Protein AF-A0A530QGB5-F1 (afdb_monomer)

Foldseek 3Di:
DPPQLCVLLVVLLVVCVVCVQAQEDEDAAVSNLSSNCNNCVVVVNNPRHYYHYNDQDPVNVVQCPDVPRD

Nearest PDB structures (foldseek):
  4ry8-assembly1_C  TM=8.048E-01  e=7.421E-04  Pseudothermotoga lettingae TMO
  4ry8-assembly1_A  TM=8.034E-01  e=7.917E-04  Pseudothermotoga lettingae TMO
  7qsp-assembly1_A  TM=9.483E-01  e=2.702E-03  Thermotoga maritima
  7qsp-assembly1_B  TM=9.053E-01  e=3.981E-03  Thermotoga maritima
  4yle-assembly1_A  TM=8.554E-01  e=8.293E-02  Burkholderia multivorans ATCC 17616
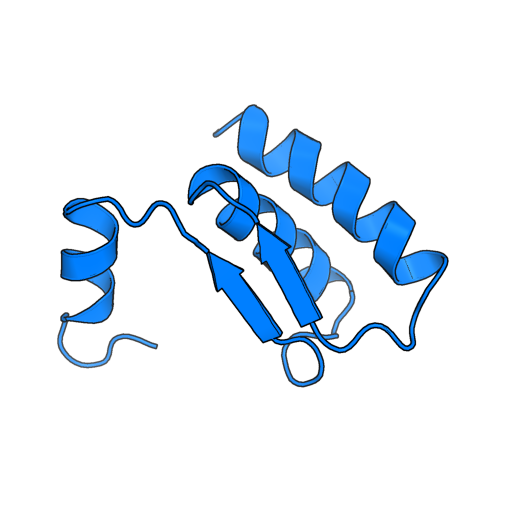
Radius of gyration: 12.36 Å; Cα contacts (8 Å, |Δi|>4): 81; chains: 1; bounding box: 38×23×22 Å

Sequence (70 aa):
DNPIANSVANQARSVLSANPDIKVMFAPYDEFAKGVKIAVDEAGFNKDIKIYSADISTSDIAAMREPDSA

Solvent-accessible surface area (backbone atoms only — not comparable to full-atom values): 4019 Å² total; per-residue (Å²): 137,63,74,63,24,56,54,37,16,57,54,40,38,55,50,42,76,76,41,76,82,60,47,67,48,79,23,70,37,49,59,44,38,53,5,39,48,54,22,34,50,76,69,70,36,66,90,62,46,48,78,46,62,73,40,74,52,77,67,54,56,51,55,69,64,42,90,90,50,132

Secondary structure (DSSP, 8-state):
--HHHHHHHHHHHHHHHH-TT--EEEESSHHHHHHHHHHHHHTT-TTT-EEEES---HHHHHHTTSTT--

Structure (mmCIF, N/CA/C/O backbone):
data_AF-A0A530QGB5-F1
#
_entry.id   AF-A0A530QGB5-F1
#
loop_
_atom_site.group_PDB
_atom_site.id
_atom_site.type_symbol
_atom_site.label_atom_id
_atom_site.label_alt_id
_atom_site.label_comp_id
_atom_site.label_asym_id
_atom_site.label_entity_id
_atom_site.label_seq_id
_atom_site.pdbx_PDB_ins_code
_atom_site.Cartn_x
_atom_site.Cartn_y
_atom_site.Cartn_z
_atom_site.occupancy
_atom_site.B_iso_or_equiv
_atom_site.auth_seq_id
_atom_site.auth_comp_id
_atom_site.auth_asym_id
_atom_site.auth_atom_id
_atom_site.pdbx_PDB_model_num
ATOM 1 N N . ASP A 1 1 ? 4.644 16.516 -9.831 1.00 50.91 1 ASP A N 1
ATOM 2 C CA . ASP A 1 1 ? 3.266 16.007 -9.946 1.00 50.91 1 ASP A CA 1
ATOM 3 C C . ASP A 1 1 ? 3.183 14.815 -10.872 1.00 50.91 1 ASP A C 1
ATOM 5 O O . ASP A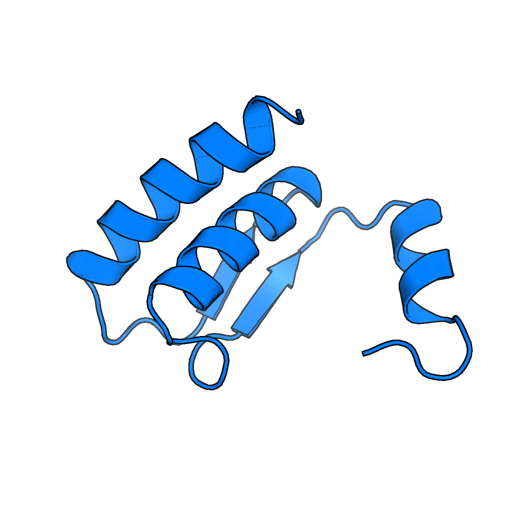 1 1 ? 3.482 14.949 -12.051 1.00 50.91 1 ASP A O 1
ATOM 9 N N . ASN A 1 2 ? 2.814 13.650 -10.333 1.00 54.94 2 ASN A N 1
ATOM 10 C CA . ASN A 1 2 ? 2.452 12.480 -11.131 1.00 54.94 2 ASN A CA 1
ATOM 11 C C . ASN A 1 2 ? 0.911 12.438 -11.236 1.00 54.94 2 ASN A C 1
ATOM 13 O O . ASN A 1 2 ? 0.250 12.050 -10.267 1.00 54.94 2 ASN A O 1
ATOM 17 N N . PRO A 1 3 ? 0.318 12.875 -12.365 1.00 74.06 3 PRO A N 1
ATOM 18 C CA . PRO A 1 3 ? -1.134 13.025 -12.495 1.00 74.06 3 PRO A CA 1
ATOM 19 C C . PRO A 1 3 ? -1.890 11.694 -12.367 1.00 74.06 3 PRO A C 1
ATOM 21 O O . PRO A 1 3 ? -3.061 11.683 -11.987 1.00 74.06 3 PRO A O 1
ATOM 24 N N . ILE A 1 4 ? -1.220 10.569 -12.630 1.00 72.38 4 ILE A N 1
ATOM 25 C CA . ILE A 1 4 ? -1.808 9.232 -12.538 1.00 72.38 4 ILE A CA 1
ATOM 26 C C . ILE A 1 4 ? -1.928 8.795 -11.075 1.00 72.38 4 ILE A C 1
ATOM 28 O O . ILE A 1 4 ? -3.009 8.385 -10.651 1.00 72.38 4 ILE A O 1
ATOM 32 N N . ALA A 1 5 ? -0.873 8.967 -10.275 1.00 74.38 5 ALA A N 1
ATOM 33 C CA . ALA A 1 5 ? -0.885 8.593 -8.858 1.00 74.38 5 ALA A CA 1
ATOM 34 C C . ALA A 1 5 ? -1.974 9.344 -8.068 1.00 74.38 5 ALA A C 1
ATOM 36 O O . ALA A 1 5 ? -2.701 8.738 -7.282 1.00 74.38 5 ALA A O 1
ATOM 37 N N . ASN A 1 6 ? -2.156 10.642 -8.334 1.00 78.31 6 ASN A N 1
ATOM 38 C CA . ASN A 1 6 ? -3.188 11.448 -7.672 1.00 78.31 6 ASN A CA 1
ATOM 39 C C . ASN A 1 6 ? -4.613 11.011 -8.052 1.00 78.31 6 ASN A C 1
ATOM 41 O O . ASN A 1 6 ? -5.503 10.977 -7.201 1.00 78.31 6 ASN A O 1
ATOM 45 N N . SER A 1 7 ? -4.834 10.647 -9.319 1.00 83.62 7 SER A N 1
ATOM 46 C CA . SER A 1 7 ? -6.121 10.104 -9.771 1.00 83.62 7 SER A CA 1
ATOM 47 C C . SER A 1 7 ? -6.445 8.778 -9.072 1.00 83.62 7 SER A C 1
ATOM 49 O O . SER A 1 7 ? -7.557 8.594 -8.571 1.00 83.62 7 SER A O 1
ATOM 51 N N . VAL A 1 8 ? -5.456 7.886 -8.960 1.00 83.19 8 VAL A N 1
ATOM 52 C CA . VAL A 1 8 ? -5.604 6.596 -8.270 1.00 83.19 8 VAL A CA 1
ATOM 53 C C . VAL A 1 8 ? -5.842 6.788 -6.770 1.00 83.19 8 VAL A C 1
ATOM 55 O O . VAL A 1 8 ? -6.695 6.106 -6.206 1.00 83.19 8 VAL A O 1
ATOM 58 N N . ALA A 1 9 ? -5.181 7.755 -6.130 1.00 84.06 9 ALA A N 1
ATOM 59 C CA . ALA A 1 9 ? -5.405 8.062 -4.717 1.00 84.06 9 ALA A CA 1
ATOM 60 C C . ALA A 1 9 ? -6.860 8.475 -4.439 1.00 84.06 9 ALA A C 1
ATOM 62 O O . ALA A 1 9 ? -7.478 7.997 -3.489 1.00 84.06 9 ALA A O 1
ATOM 63 N N . ASN A 1 10 ? -7.450 9.311 -5.299 1.00 86.94 10 ASN A N 1
ATOM 64 C CA . ASN A 1 10 ? -8.855 9.705 -5.159 1.00 86.94 10 ASN A CA 1
ATOM 65 C C . ASN A 1 10 ? -9.800 8.497 -5.238 1.00 86.94 10 ASN A C 1
ATOM 67 O O . ASN A 1 10 ? -10.708 8.379 -4.417 1.00 86.94 10 ASN A O 1
ATOM 71 N N . GLN A 1 11 ? -9.553 7.577 -6.171 1.00 87.75 11 GLN A N 1
ATOM 72 C CA . GLN A 1 11 ? -10.354 6.359 -6.321 1.00 87.75 11 GLN A CA 1
ATOM 73 C C . GLN A 1 11 ? -10.183 5.412 -5.124 1.00 87.75 11 GLN A C 1
ATOM 75 O O . GLN A 1 11 ? -11.170 4.918 -4.578 1.00 87.75 11 GLN A O 1
ATOM 80 N N . ALA A 1 12 ? -8.944 5.201 -4.672 1.00 86.31 12 ALA A N 1
ATOM 81 C CA . ALA A 1 12 ? -8.639 4.341 -3.533 1.00 86.31 12 ALA A CA 1
ATOM 82 C C . ALA A 1 12 ? -9.276 4.862 -2.234 1.00 86.31 12 ALA A C 1
ATOM 84 O O . ALA A 1 12 ? -9.847 4.068 -1.487 1.00 86.31 12 ALA A O 1
ATOM 85 N N . ARG A 1 13 ? -9.291 6.185 -2.000 1.00 88.19 13 ARG A N 1
ATOM 86 C CA . ARG A 1 13 ? -10.008 6.775 -0.853 1.00 88.19 13 ARG A CA 1
ATOM 87 C C . ARG A 1 13 ? -11.496 6.439 -0.880 1.00 88.19 13 ARG A C 1
ATOM 89 O O . ARG A 1 13 ? -12.026 5.996 0.133 1.00 88.19 13 ARG A O 1
ATOM 96 N N . SER A 1 14 ? -12.163 6.593 -2.027 1.00 90.00 14 SER A N 1
ATOM 97 C CA . SER A 1 14 ? -13.589 6.261 -2.144 1.00 90.00 14 SER A CA 1
ATOM 98 C C . SER A 1 14 ? -13.873 4.792 -1.817 1.00 90.00 14 SER A C 1
ATOM 100 O O . SER A 1 14 ? -14.858 4.494 -1.142 1.00 90.00 14 SER A O 1
ATOM 102 N N . VAL A 1 15 ? -12.996 3.878 -2.242 1.00 90.25 15 VAL A N 1
ATOM 103 C CA . VAL A 1 15 ? -13.123 2.445 -1.944 1.00 90.25 15 VAL A CA 1
ATOM 104 C C . VAL A 1 15 ? -12.916 2.158 -0.455 1.00 90.25 15 VAL A C 1
ATOM 106 O O . VAL A 1 15 ? -13.720 1.427 0.121 1.00 90.25 15 VAL A O 1
ATOM 109 N N . LEU A 1 16 ? -11.894 2.752 0.172 1.00 87.06 16 LEU A N 1
ATOM 110 C CA . LEU A 1 16 ? -11.594 2.587 1.600 1.00 87.06 16 LEU A CA 1
ATOM 111 C C . LEU A 1 16 ? -12.712 3.123 2.494 1.00 87.06 16 LEU A C 1
ATOM 113 O O . LEU A 1 16 ? -13.108 2.457 3.445 1.00 87.06 16 LEU A O 1
ATOM 117 N N . SER A 1 17 ? -13.261 4.297 2.170 1.00 86.19 17 SER A N 1
ATOM 118 C CA . SER A 1 17 ? -14.382 4.868 2.925 1.00 86.19 17 SER A CA 1
ATOM 11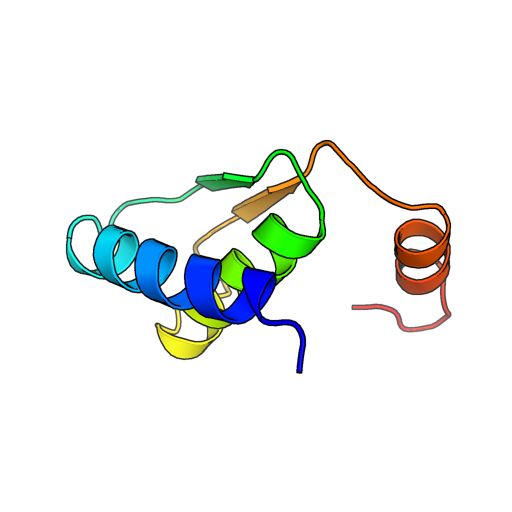9 C C . SER A 1 17 ? -15.644 4.010 2.830 1.00 86.19 17 SER A C 1
ATOM 121 O O . SER A 1 17 ? -16.390 3.917 3.800 1.00 86.19 17 SER A O 1
ATOM 123 N N . ALA A 1 18 ? -15.888 3.377 1.679 1.00 91.50 18 ALA A N 1
ATOM 124 C CA . ALA A 1 18 ? -17.039 2.498 1.486 1.00 91.50 18 ALA A CA 1
ATOM 125 C C . ALA A 1 18 ? -16.831 1.084 2.062 1.00 91.50 18 ALA A C 1
ATOM 127 O O . ALA A 1 18 ? -17.809 0.403 2.357 1.00 91.50 18 ALA A O 1
ATOM 128 N N . ASN A 1 19 ? -15.579 0.635 2.208 1.00 88.94 19 ASN A N 1
ATOM 129 C CA . ASN A 1 19 ? -15.224 -0.730 2.604 1.00 88.94 19 ASN A CA 1
ATOM 130 C C . ASN A 1 19 ? -14.047 -0.720 3.605 1.00 88.94 19 ASN A C 1
ATOM 132 O O . ASN A 1 19 ? -12.925 -1.089 3.242 1.00 88.94 19 ASN A O 1
ATOM 136 N N . PRO A 1 20 ? -14.275 -0.319 4.867 1.00 85.75 20 PRO A N 1
ATOM 137 C CA . PRO A 1 20 ? -13.206 -0.159 5.859 1.00 85.75 20 PRO A CA 1
ATOM 138 C C . PRO A 1 20 ? -12.539 -1.482 6.277 1.00 85.75 20 PRO A C 1
ATOM 140 O O . PRO A 1 20 ? -11.437 -1.482 6.821 1.00 85.75 20 PRO A O 1
ATOM 143 N N . ASP A 1 21 ? -13.175 -2.623 6.001 1.00 88.19 21 ASP A N 1
ATOM 144 C CA . ASP A 1 21 ? -12.666 -3.946 6.382 1.00 88.19 21 ASP A CA 1
ATOM 145 C C . ASP A 1 21 ? -11.641 -4.523 5.395 1.00 88.19 21 ASP A C 1
ATOM 147 O O . ASP A 1 21 ? -11.081 -5.595 5.644 1.00 88.19 21 ASP A O 1
ATOM 151 N N . ILE A 1 22 ? -11.366 -3.831 4.283 1.00 88.38 22 ILE A N 1
ATOM 152 C CA . ILE A 1 22 ? -10.332 -4.231 3.323 1.00 88.38 22 ILE A CA 1
ATOM 153 C C . ILE A 1 22 ? -8.987 -4.368 4.045 1.00 88.38 22 ILE A C 1
ATOM 155 O O . ILE A 1 22 ? -8.560 -3.478 4.771 1.00 88.38 22 ILE A O 1
ATOM 159 N N . LYS A 1 23 ? -8.303 -5.495 3.817 1.00 88.31 23 LYS A N 1
ATOM 160 C CA . LYS A 1 23 ? -6.965 -5.785 4.374 1.00 88.31 23 LYS A CA 1
ATOM 161 C C . LYS A 1 23 ? -5.864 -5.831 3.327 1.00 88.31 23 LYS A C 1
ATOM 163 O O . LYS A 1 23 ? -4.682 -5.802 3.665 1.00 88.31 23 LYS A O 1
ATOM 168 N N . VAL A 1 24 ? -6.238 -5.942 2.055 1.00 89.12 24 VAL A N 1
ATOM 169 C CA . VAL A 1 24 ? -5.299 -6.095 0.946 1.00 89.12 24 VAL A CA 1
ATOM 170 C C . VAL A 1 24 ? -5.785 -5.293 -0.253 1.00 89.12 24 VAL A C 1
ATOM 172 O O . VAL A 1 24 ? -6.941 -5.423 -0.649 1.00 89.12 24 VAL A O 1
ATOM 175 N N . MET A 1 25 ? -4.888 -4.512 -0.852 1.00 86.44 25 MET A N 1
ATOM 176 C CA . MET A 1 25 ? -5.082 -3.900 -2.164 1.00 86.44 25 MET A CA 1
ATOM 177 C C . MET A 1 25 ? -3.997 -4.384 -3.124 1.00 86.44 25 MET A C 1
ATOM 179 O O . MET A 1 25 ? -2.808 -4.345 -2.814 1.00 86.44 25 MET A O 1
ATOM 183 N N . PHE A 1 26 ? -4.415 -4.849 -4.297 1.00 86.06 26 PHE A N 1
ATOM 184 C CA . PHE A 1 26 ? -3.513 -5.232 -5.376 1.00 86.06 26 PHE A CA 1
ATOM 185 C C . PHE A 1 26 ? -3.543 -4.154 -6.458 1.00 86.06 26 PHE A C 1
ATOM 187 O O . PHE A 1 26 ? -4.611 -3.838 -6.983 1.00 86.06 26 PHE A O 1
ATOM 194 N N . ALA A 1 27 ? -2.380 -3.594 -6.778 1.00 84.50 27 ALA A N 1
ATOM 195 C CA . ALA A 1 27 ? -2.217 -2.564 -7.793 1.00 84.50 27 ALA A CA 1
ATOM 196 C C . ALA A 1 27 ? -1.233 -3.078 -8.853 1.00 84.50 27 ALA A C 1
ATOM 198 O O . ALA A 1 27 ? -0.061 -3.236 -8.549 1.00 84.50 27 ALA A O 1
ATOM 199 N N . PRO A 1 28 ? -1.669 -3.375 -10.086 1.00 75.12 28 PRO A N 1
ATOM 200 C CA . PRO A 1 28 ? -0.829 -4.085 -11.049 1.00 75.12 28 PRO A CA 1
ATOM 201 C C . PRO A 1 28 ? 0.403 -3.296 -11.534 1.00 75.12 28 PRO A C 1
ATOM 203 O O . PRO A 1 28 ? 1.324 -3.939 -12.022 1.00 75.12 28 PRO A O 1
ATOM 206 N N . TYR A 1 29 ? 0.443 -1.967 -11.355 1.00 77.81 29 TYR A N 1
ATOM 207 C CA . TYR A 1 29 ? 1.535 -1.065 -11.763 1.00 77.81 29 TYR A CA 1
ATOM 208 C C . TYR A 1 29 ? 2.055 -0.223 -10.581 1.00 77.81 29 TYR A C 1
ATOM 210 O O . TYR A 1 29 ? 1.272 0.123 -9.687 1.00 77.81 29 TYR A O 1
ATOM 218 N N . ASP A 1 30 ? 3.338 0.161 -10.567 1.00 69.75 30 ASP A N 1
ATOM 219 C CA . ASP A 1 30 ? 3.955 0.859 -9.428 1.00 69.75 30 ASP A CA 1
ATOM 220 C C . ASP A 1 30 ? 3.403 2.279 -9.222 1.00 69.75 30 ASP A C 1
ATOM 222 O O . ASP A 1 30 ? 3.162 2.672 -8.075 1.00 69.75 30 ASP A O 1
ATOM 226 N N . GLU A 1 31 ? 3.087 3.040 -10.281 1.00 75.81 31 GLU A N 1
ATOM 227 C CA . GLU A 1 31 ? 2.413 4.338 -10.115 1.00 75.81 31 GLU A CA 1
ATOM 228 C C . GLU A 1 31 ? 1.028 4.203 -9.478 1.00 75.81 31 GLU A C 1
ATOM 230 O O . GLU A 1 31 ? 0.556 5.120 -8.796 1.00 75.81 31 GLU A O 1
ATOM 235 N N . PHE A 1 32 ? 0.374 3.055 -9.660 1.00 81.62 32 PHE A N 1
ATOM 236 C CA . PHE A 1 32 ? -0.935 2.802 -9.070 1.00 81.62 32 PHE A CA 1
ATOM 237 C C . PHE A 1 32 ? -0.766 2.419 -7.602 1.00 81.62 32 PHE A C 1
ATOM 239 O O . PHE A 1 32 ? -1.489 2.933 -6.750 1.00 81.62 32 PHE A O 1
ATOM 246 N N . ALA A 1 33 ? 0.238 1.597 -7.285 1.00 83.12 33 ALA A N 1
ATOM 247 C CA . ALA A 1 33 ? 0.598 1.286 -5.906 1.00 83.12 33 ALA A CA 1
ATOM 248 C C . ALA A 1 33 ? 0.974 2.556 -5.119 1.00 83.12 33 ALA A C 1
ATOM 250 O O . ALA A 1 33 ? 0.545 2.715 -3.976 1.00 83.12 33 ALA A O 1
ATOM 251 N N . LYS A 1 34 ? 1.685 3.505 -5.748 1.00 84.50 34 LYS A N 1
ATOM 252 C CA . LYS A 1 34 ? 1.991 4.835 -5.188 1.00 84.50 34 LYS A CA 1
ATOM 253 C C . LYS A 1 34 ? 0.712 5.626 -4.872 1.00 84.50 34 LYS A C 1
ATOM 255 O O . LYS A 1 34 ? 0.588 6.158 -3.772 1.00 84.50 34 LYS A O 1
ATOM 260 N N . GLY A 1 35 ? -0.266 5.649 -5.781 1.00 85.38 35 GLY A N 1
ATOM 261 C CA . GLY A 1 35 ? -1.569 6.282 -5.535 1.00 85.38 35 GLY A CA 1
ATOM 262 C C . GLY A 1 35 ? -2.370 5.625 -4.404 1.00 85.38 35 GLY A C 1
ATOM 263 O O . GLY A 1 35 ? -2.919 6.316 -3.547 1.00 85.38 35 GLY A O 1
ATOM 264 N N . VAL A 1 36 ? -2.393 4.289 -4.348 1.00 87.31 36 VAL A N 1
ATOM 265 C CA . VAL A 1 36 ? -3.054 3.536 -3.267 1.00 87.31 36 VAL A CA 1
ATO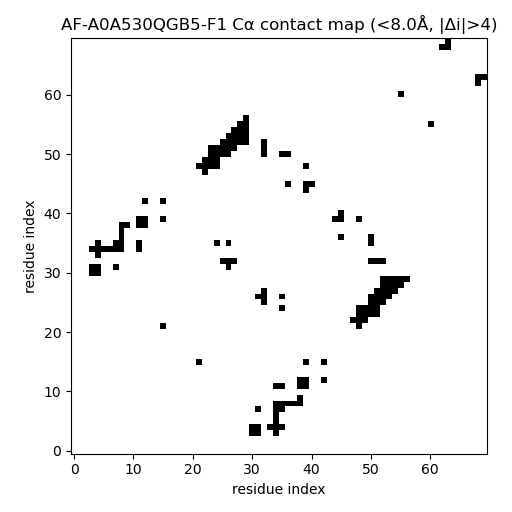M 266 C C . VAL A 1 36 ? -2.393 3.816 -1.918 1.00 87.31 36 VAL A C 1
ATOM 268 O O . VAL A 1 36 ? -3.097 4.035 -0.934 1.00 87.31 36 VAL A O 1
ATOM 271 N N . LYS A 1 37 ? -1.057 3.872 -1.868 1.00 86.50 37 LYS A N 1
ATOM 272 C CA . LYS A 1 37 ? -0.311 4.192 -0.646 1.00 86.50 37 LYS A CA 1
ATOM 273 C C . LYS A 1 37 ? -0.696 5.561 -0.087 1.00 86.50 37 LYS A C 1
ATOM 275 O O . LYS A 1 37 ? -1.029 5.644 1.089 1.00 86.50 37 LYS A O 1
ATOM 280 N N . ILE A 1 38 ? -0.753 6.592 -0.935 1.00 87.44 38 ILE A N 1
ATOM 281 C CA . ILE A 1 38 ? -1.194 7.941 -0.533 1.00 87.44 38 ILE A CA 1
ATOM 282 C C . ILE A 1 38 ? -2.589 7.890 0.111 1.00 87.44 38 ILE A C 1
ATOM 284 O O . ILE A 1 38 ? -2.804 8.462 1.176 1.00 87.44 38 ILE A O 1
ATOM 288 N N . ALA A 1 39 ? -3.534 7.171 -0.500 1.00 86.88 39 ALA A N 1
ATOM 289 C CA . ALA A 1 39 ? -4.891 7.056 0.028 1.00 86.88 39 ALA A CA 1
ATOM 290 C C . ALA A 1 39 ? -4.964 6.306 1.368 1.00 86.88 39 ALA A C 1
ATOM 292 O O . ALA A 1 39 ? -5.707 6.721 2.256 1.00 86.88 39 ALA A O 1
ATOM 293 N N . VAL A 1 40 ? -4.211 5.211 1.514 1.00 87.12 40 VAL A N 1
ATOM 294 C CA . VAL A 1 40 ? -4.142 4.415 2.750 1.00 87.12 40 VAL A CA 1
ATOM 295 C C . VAL A 1 40 ? -3.508 5.220 3.888 1.00 87.12 40 VAL A C 1
ATOM 297 O O . VAL A 1 40 ? -4.020 5.187 5.009 1.00 87.12 40 VAL A O 1
ATOM 300 N N . ASP A 1 41 ? -2.437 5.964 3.602 1.00 87.12 41 ASP A N 1
ATOM 301 C CA . ASP A 1 41 ? -1.736 6.802 4.579 1.00 87.12 41 ASP A CA 1
ATOM 302 C C . ASP A 1 41 ? -2.627 7.952 5.068 1.00 87.12 41 ASP A C 1
ATOM 304 O O . ASP A 1 41 ? -2.773 8.152 6.273 1.00 87.12 41 ASP A O 1
ATOM 308 N N . GLU A 1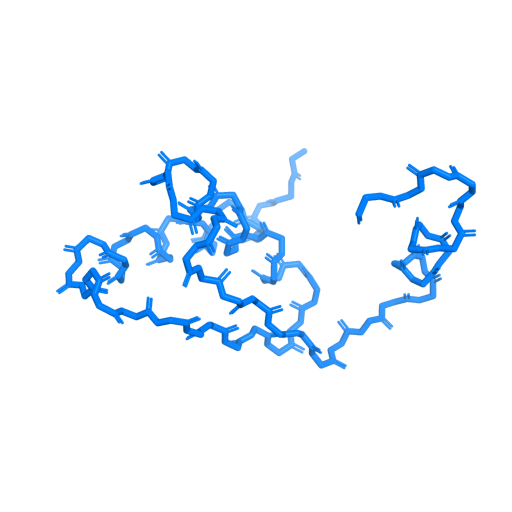 42 ? -3.292 8.667 4.156 1.00 86.94 42 GLU A N 1
ATOM 309 C CA . GLU A 1 42 ? -4.210 9.753 4.522 1.00 86.94 42 GLU A CA 1
ATOM 310 C C . GLU A 1 42 ? -5.464 9.266 5.259 1.00 86.94 42 GLU A C 1
ATOM 312 O O . GLU A 1 42 ? -6.017 9.992 6.086 1.00 86.94 42 GLU A O 1
ATOM 317 N N . ALA A 1 43 ? -5.913 8.040 4.982 1.00 84.19 43 ALA A N 1
ATOM 318 C CA . ALA A 1 43 ? -7.024 7.414 5.691 1.00 84.19 43 ALA A CA 1
ATOM 319 C C . ALA A 1 43 ? -6.614 6.800 7.045 1.00 84.19 43 ALA A C 1
ATOM 321 O O . ALA A 1 43 ? -7.479 6.342 7.788 1.00 84.19 43 ALA A O 1
ATOM 322 N N . GLY A 1 44 ? -5.318 6.791 7.382 1.00 85.69 44 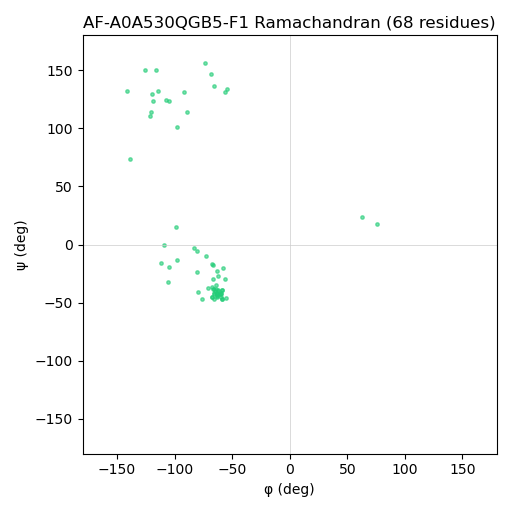GLY A N 1
ATOM 323 C CA . GLY A 1 44 ? -4.805 6.266 8.650 1.00 85.69 44 GLY A CA 1
ATOM 324 C C . GLY A 1 44 ? -4.757 4.736 8.745 1.00 85.69 44 GLY A C 1
ATOM 325 O O . GLY A 1 44 ? -4.632 4.207 9.845 1.00 85.69 44 GLY A O 1
ATOM 326 N N . PHE A 1 45 ? -4.827 4.020 7.618 1.00 84.50 45 PHE A N 1
ATOM 327 C CA . PHE A 1 45 ? -4.860 2.548 7.560 1.00 84.50 45 PHE A CA 1
ATOM 328 C C . PHE A 1 45 ? -3.500 1.906 7.245 1.00 84.50 45 PHE A C 1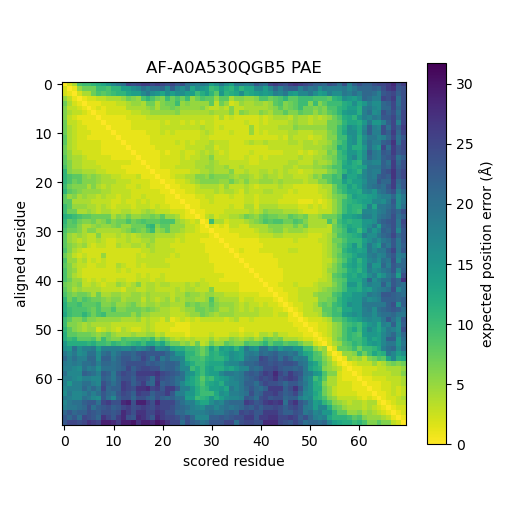
ATOM 330 O O . PHE A 1 45 ? -3.414 0.728 6.891 1.00 84.50 45 PHE A O 1
ATOM 337 N N . ASN A 1 46 ? -2.416 2.666 7.372 1.00 79.38 46 ASN A N 1
ATOM 338 C CA . ASN A 1 46 ? -1.060 2.262 6.993 1.00 79.38 46 ASN A CA 1
ATOM 339 C C . ASN A 1 46 ? -0.533 0.992 7.690 1.00 79.38 46 ASN A C 1
ATOM 341 O O . ASN A 1 46 ? 0.382 0.353 7.176 1.00 79.38 46 ASN A O 1
ATOM 345 N N . LYS A 1 47 ? -1.103 0.598 8.835 1.00 82.56 47 LYS A N 1
ATOM 346 C CA . LYS A 1 47 ? -0.763 -0.655 9.535 1.00 82.56 47 LYS A CA 1
ATOM 347 C C . LYS A 1 47 ? -1.725 -1.812 9.260 1.00 82.56 47 LYS A C 1
ATOM 349 O O . LYS A 1 47 ? -1.393 -2.955 9.567 1.00 82.56 47 LYS A O 1
ATOM 354 N N . ASP A 1 48 ? -2.882 -1.525 8.675 1.00 83.56 48 ASP A N 1
ATOM 355 C CA . ASP A 1 48 ? -3.986 -2.478 8.534 1.00 83.56 48 ASP A CA 1
ATOM 356 C C . ASP A 1 48 ? -4.137 -3.017 7.108 1.00 83.56 48 ASP A C 1
ATOM 358 O O . ASP A 1 48 ? -4.745 -4.073 6.910 1.00 83.56 48 ASP A O 1
ATOM 362 N N . ILE A 1 49 ? -3.579 -2.312 6.118 1.00 86.19 49 ILE A N 1
ATOM 363 C CA . ILE A 1 49 ? -3.744 -2.622 4.697 1.00 86.19 49 ILE A CA 1
ATOM 364 C C . ILE A 1 49 ? -2.399 -2.936 4.056 1.00 86.19 49 ILE A C 1
ATOM 366 O O . ILE A 1 49 ? -1.475 -2.127 4.059 1.00 86.19 49 ILE A O 1
ATOM 370 N N . LYS A 1 50 ? -2.308 -4.121 3.451 1.00 87.12 50 LYS A N 1
ATOM 371 C CA . LYS A 1 50 ? -1.148 -4.546 2.661 1.00 87.12 50 LYS A CA 1
ATOM 372 C C . LYS A 1 50 ? -1.357 -4.184 1.195 1.00 87.12 50 LYS A C 1
ATOM 374 O O . LYS A 1 50 ? -2.397 -4.509 0.623 1.00 87.12 50 LYS A O 1
ATOM 379 N N . ILE A 1 51 ? -0.360 -3.554 0.583 1.00 85.25 51 ILE A N 1
ATOM 380 C CA . ILE A 1 51 ? -0.379 -3.189 -0.836 1.00 85.25 51 ILE A CA 1
ATOM 381 C C . ILE A 1 51 ? 0.594 -4.108 -1.575 1.00 85.25 51 ILE A C 1
ATOM 383 O O . ILE A 1 51 ? 1.767 -4.175 -1.216 1.00 85.25 51 ILE A O 1
ATOM 387 N N . TYR A 1 52 ? 0.113 -4.813 -2.596 1.00 82.62 52 TYR A N 1
ATOM 388 C CA . TYR A 1 52 ? 0.941 -5.658 -3.459 1.00 82.62 52 TYR A CA 1
ATOM 389 C C . TYR A 1 52 ? 0.955 -5.087 -4.878 1.00 82.62 52 TYR A C 1
ATOM 391 O O . TYR A 1 52 ? -0.110 -4.788 -5.420 1.00 82.62 52 TYR A O 1
ATOM 399 N N . SER A 1 53 ? 2.148 -4.962 -5.470 1.00 76.19 53 SER A N 1
ATOM 400 C CA . SER A 1 53 ? 2.339 -4.566 -6.873 1.00 76.19 53 SER A CA 1
ATOM 401 C C . SER A 1 53 ? 2.992 -5.676 -7.685 1.00 76.19 53 SER A C 1
ATOM 403 O O . SER A 1 53 ? 3.748 -6.477 -7.134 1.00 76.19 53 SER A O 1
ATOM 405 N N . ALA A 1 54 ? 2.678 -5.726 -8.980 1.00 64.25 54 ALA A N 1
ATOM 406 C CA . ALA A 1 54 ? 3.232 -6.695 -9.925 1.00 64.25 54 ALA A CA 1
ATOM 407 C C . ALA A 1 54 ? 4.265 -6.079 -10.881 1.00 64.25 54 ALA A C 1
ATOM 409 O O . ALA A 1 54 ? 5.218 -6.765 -11.242 1.00 64.25 54 ALA A O 1
ATOM 410 N N . ASP A 1 55 ? 4.110 -4.807 -11.254 1.00 63.09 55 ASP A N 1
ATOM 411 C CA . ASP A 1 55 ? 5.139 -4.054 -11.970 1.00 63.09 55 ASP A CA 1
ATOM 412 C C . ASP A 1 55 ? 6.046 -3.374 -10.936 1.00 63.09 55 ASP A C 1
ATOM 414 O O . ASP A 1 55 ? 5.584 -2.567 -10.126 1.00 63.09 55 ASP A O 1
ATOM 418 N N . ILE A 1 56 ? 7.312 -3.788 -10.891 1.00 56.88 56 ILE A N 1
ATOM 419 C CA . ILE A 1 56 ? 8.364 -3.183 -10.071 1.00 56.88 56 ILE A CA 1
ATOM 420 C C . ILE A 1 56 ? 9.443 -2.738 -11.052 1.00 56.88 56 ILE A C 1
ATOM 422 O O . ILE A 1 56 ? 10.092 -3.575 -11.685 1.00 56.88 56 ILE A O 1
ATOM 426 N N . SER A 1 57 ? 9.653 -1.430 -11.176 1.00 60.88 57 SER A N 1
ATOM 427 C CA . SER A 1 57 ? 10.714 -0.907 -12.032 1.00 60.88 57 SER A CA 1
ATOM 428 C C . SER A 1 57 ? 12.092 -1.140 -11.393 1.00 60.88 57 SER A C 1
ATOM 430 O O . SER A 1 57 ? 12.231 -1.245 -10.172 1.00 60.88 57 SER A O 1
ATOM 432 N N . THR A 1 58 ? 13.159 -1.175 -12.198 1.00 57.53 58 THR A N 1
ATOM 433 C CA . THR A 1 58 ? 14.540 -1.287 -11.684 1.00 57.53 58 THR A CA 1
ATOM 434 C C . THR A 1 58 ? 14.876 -0.166 -10.687 1.00 57.5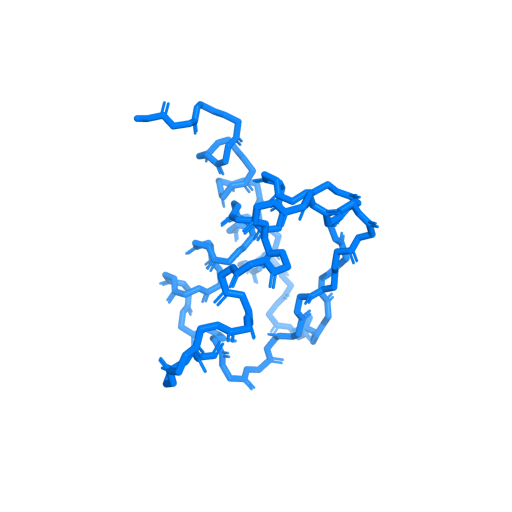3 58 THR A C 1
ATOM 436 O O . THR A 1 58 ? 15.650 -0.381 -9.756 1.00 57.53 58 THR A O 1
ATOM 439 N N . SER A 1 59 ? 14.259 1.011 -10.846 1.00 60.84 59 SER A N 1
ATOM 440 C CA . SER A 1 59 ? 14.325 2.130 -9.898 1.00 60.84 59 SER A CA 1
ATOM 441 C C . SER A 1 59 ? 13.677 1.822 -8.546 1.00 60.84 59 SER A C 1
ATOM 443 O O . SER A 1 59 ? 14.243 2.187 -7.519 1.00 60.84 59 SER A O 1
ATOM 445 N N . ASP A 1 60 ? 12.539 1.122 -8.519 1.00 59.22 60 ASP A N 1
ATOM 446 C CA . ASP A 1 60 ? 11.871 0.761 -7.262 1.00 59.22 60 ASP A CA 1
ATOM 447 C C . ASP A 1 60 ? 12.673 -0.311 -6.501 1.00 59.22 60 ASP A C 1
ATOM 449 O O . ASP A 1 60 ? 12.823 -0.222 -5.285 1.00 59.22 60 ASP A O 1
ATOM 453 N N . ILE A 1 61 ? 13.292 -1.270 -7.207 1.00 62.44 61 ILE A N 1
ATOM 454 C CA . ILE A 1 61 ? 14.206 -2.255 -6.590 1.00 62.44 61 ILE A CA 1
ATOM 455 C C . ILE A 1 61 ? 15.429 -1.567 -5.974 1.00 62.44 61 ILE A C 1
ATOM 457 O O . ILE A 1 61 ? 15.884 -1.978 -4.907 1.00 62.44 61 ILE A O 1
ATOM 461 N N . ALA A 1 62 ? 15.979 -0.548 -6.640 1.00 66.50 62 ALA A N 1
ATOM 462 C CA . ALA A 1 62 ? 17.112 0.208 -6.115 1.00 66.50 62 ALA A CA 1
ATOM 463 C C . ALA A 1 62 ? 16.740 0.929 -4.811 1.00 66.50 62 ALA A C 1
ATOM 465 O O . ALA A 1 62 ? 17.466 0.794 -3.831 1.00 66.50 62 ALA A O 1
ATOM 466 N N . ALA A 1 63 ? 15.573 1.580 -4.765 1.00 65.19 63 ALA A N 1
ATOM 467 C CA . ALA A 1 63 ? 15.073 2.257 -3.569 1.00 65.19 63 ALA A CA 1
ATOM 468 C C . ALA A 1 63 ? 14.799 1.290 -2.398 1.00 65.19 63 ALA A C 1
ATOM 470 O O . ALA A 1 63 ? 15.115 1.605 -1.257 1.00 65.19 63 ALA A O 1
ATOM 471 N N . MET A 1 64 ? 14.282 0.085 -2.669 1.00 67.38 64 MET A N 1
ATOM 472 C CA . MET A 1 64 ? 14.070 -0.964 -1.652 1.00 67.38 64 MET A CA 1
ATOM 473 C C . MET A 1 64 ? 15.367 -1.625 -1.155 1.00 67.38 64 MET A C 1
ATOM 475 O O . MET A 1 64 ? 15.333 -2.445 -0.240 1.00 67.38 64 MET A O 1
ATOM 479 N N . ARG A 1 65 ? 16.506 -1.360 -1.804 1.00 75.88 65 ARG A N 1
ATOM 480 C CA . ARG A 1 65 ? 17.815 -1.935 -1.459 1.00 75.88 65 ARG A CA 1
ATOM 481 C C . ARG A 1 65 ? 18.773 -0.923 -0.844 1.00 75.88 65 ARG A C 1
ATOM 483 O O . ARG A 1 65 ? 19.902 -1.299 -0.525 1.00 75.88 65 ARG A O 1
ATOM 490 N N . GLU A 1 66 ? 18.358 0.330 -0.682 1.00 74.12 66 GLU A N 1
ATOM 491 C CA . GLU A 1 66 ? 19.186 1.326 -0.012 1.00 74.12 66 GLU A CA 1
ATOM 492 C C . GLU A 1 66 ? 19.324 1.011 1.486 1.00 74.12 66 GLU A C 1
ATOM 494 O O . GLU A 1 66 ? 18.396 0.457 2.093 1.00 74.12 66 GLU A O 1
ATOM 499 N N . PRO A 1 67 ? 20.481 1.335 2.097 1.00 57.91 67 PRO A N 1
ATOM 500 C CA . PRO A 1 67 ? 20.641 1.253 3.543 1.00 57.91 67 PRO A CA 1
ATOM 501 C C . PRO A 1 67 ? 19.549 2.074 4.232 1.00 57.91 67 PRO A C 1
ATOM 503 O O . PRO A 1 67 ? 19.291 3.206 3.833 1.00 57.91 67 PRO A O 1
ATOM 506 N N . ASP A 1 68 ? 18.915 1.492 5.250 1.00 60.62 68 ASP A N 1
ATOM 507 C CA . ASP A 1 68 ? 17.802 2.096 5.996 1.00 60.62 68 ASP A CA 1
ATOM 508 C C . ASP A 1 68 ? 16.533 2.387 5.162 1.00 60.62 68 ASP A C 1
ATOM 510 O O . ASP A 1 68 ? 15.713 3.227 5.540 1.00 60.62 68 ASP A O 1
ATOM 514 N N . SER A 1 69 ? 16.332 1.674 4.045 1.00 49.81 69 SER A N 1
ATOM 515 C CA . SER A 1 69 ? 15.064 1.711 3.301 1.00 49.81 69 SER A CA 1
ATOM 516 C C . SER A 1 69 ? 13.908 1.111 4.119 1.00 49.81 69 SER A C 1
ATOM 518 O O . SER A 1 69 ? 14.061 0.096 4.802 1.00 49.81 69 SER A O 1
ATOM 520 N N . ALA A 1 70 ? 12.763 1.803 4.089 1.00 55.69 70 ALA A N 1
ATOM 521 C CA . ALA A 1 70 ? 11.572 1.531 4.901 1.00 55.69 70 ALA A CA 1
ATOM 522 C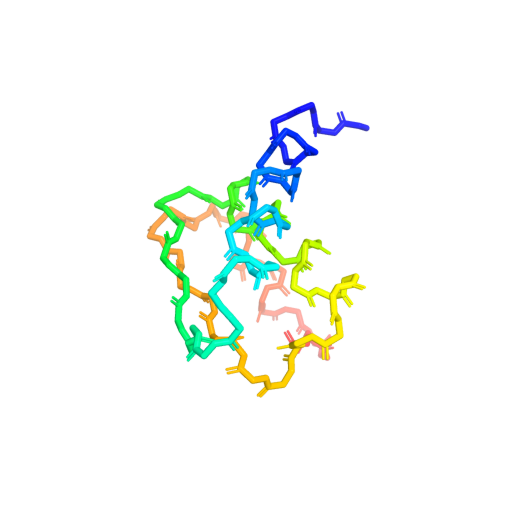 C . ALA A 1 70 ? 10.684 0.404 4.355 1.00 55.69 70 ALA A C 1
ATOM 524 O O . ALA A 1 70 ? 10.516 0.324 3.116 1.00 55.69 70 ALA A O 1
#

Mean predicted aligned error: 9.01 Å

pLDDT: mean 77.91, std 11.52, range [49.81, 91.5]